Protein AF-A0A8T8WI96-F1 (afdb_monomer)

Mean predicted aligned error: 7.53 Å

Foldseek 3Di:
DPPPDCQSDPPWDKAFFDKDWPDPQKGWIWTDDPRWIKIKIFGPDQAKTWIFRPPWDFDQAFPVPRDRQDDPGTGIGNGMTMTTTD

InterPro domains:
  IPR013780 Glycosyl hydrolase, all-beta [G3DSA:2.60.40.1180] (16-85)
  IPR032091 Maltogenic amylase-like, C-terminal [PF16657] (20-76)

Solvent-accessible surface area (backbone atoms only — not comparable to full-atom values): 5012 Å² total; per-residue (Å²): 143,86,85,89,49,68,21,75,39,94,84,26,48,79,45,85,42,68,72,47,55,94,55,90,45,56,50,40,33,35,21,33,31,98,90,41,36,33,37,41,39,38,32,74,48,98,59,66,45,63,33,29,46,90,89,57,55,60,61,58,56,34,77,87,75,74,54,78,38,43,55,104,75,30,36,58,28,60,47,67,48,52,30,54,42,112

pLDDT: mean 76.51, std 15.33, range [42.25, 92.12]

Organism: NCBI:txid1017351

Structure (mmCIF, N/CA/C/O backbone):
data_AF-A0A8T8WI96-F1
#
_entry.id   AF-A0A8T8WI96-F1
#
loop_
_atom_site.group_PDB
_atom_site.id
_atom_site.type_symbol
_atom_site.label_atom_id
_atom_site.label_alt_id
_atom_site.label_comp_id
_atom_site.label_asym_id
_atom_site.label_entity_id
_atom_site.label_seq_id
_atom_site.pdbx_PDB_ins_code
_atom_site.Cartn_x
_atom_site.Cartn_y
_atom_site.Cartn_z
_atom_site.occupancy
_atom_site.B_iso_or_equiv
_atom_site.auth_seq_id
_atom_site.auth_comp_id
_atom_site.auth_asym_id
_atom_site.auth_atom_id
_atom_site.pdbx_PDB_model_num
ATOM 1 N N . MET A 1 1 ? 1.668 16.812 -11.412 1.00 43.09 1 MET A N 1
ATOM 2 C CA . MET A 1 1 ? 2.930 16.175 -10.995 1.00 43.09 1 MET A CA 1
ATOM 3 C C . MET A 1 1 ? 2.781 14.674 -11.235 1.00 43.09 1 MET A C 1
ATOM 5 O O . MET A 1 1 ? 2.097 14.007 -10.480 1.00 43.09 1 MET A O 1
ATOM 9 N N . ARG A 1 2 ? 3.254 14.189 -12.388 1.00 50.00 2 ARG A N 1
ATOM 10 C CA . ARG A 1 2 ? 3.348 12.773 -12.790 1.00 50.00 2 ARG A CA 1
ATOM 11 C C . ARG A 1 2 ? 4.711 12.678 -13.470 1.00 50.00 2 ARG A C 1
ATOM 13 O O . ARG A 1 2 ? 4.825 13.117 -14.609 1.00 50.0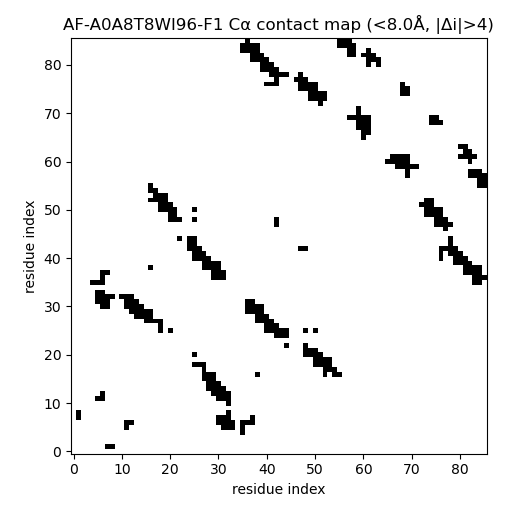0 2 ARG A O 1
ATOM 20 N N . GLY A 1 3 ? 5.744 12.300 -12.729 1.00 51.59 3 GLY A N 1
ATOM 21 C CA . GLY A 1 3 ? 7.119 12.300 -13.241 1.00 51.59 3 GLY A CA 1
ATOM 22 C C . GLY A 1 3 ? 8.204 12.088 -12.188 1.00 51.59 3 GLY A C 1
ATOM 23 O O . GLY A 1 3 ? 9.334 12.471 -12.445 1.00 51.59 3 GLY A O 1
ATOM 24 N N . GLU A 1 4 ? 7.864 11.548 -11.013 1.00 64.06 4 GLU A N 1
ATOM 25 C CA . GLU A 1 4 ? 8.847 11.295 -9.945 1.00 64.06 4 GLU A CA 1
ATOM 26 C C . GLU A 1 4 ? 9.155 9.797 -9.759 1.00 64.06 4 GLU A C 1
ATOM 28 O O . GLU A 1 4 ? 10.193 9.473 -9.201 1.00 64.06 4 GLU A O 1
ATOM 33 N N . PHE A 1 5 ? 8.307 8.902 -10.289 1.00 65.25 5 PHE A N 1
ATOM 34 C CA . PHE A 1 5 ? 8.482 7.445 -10.249 1.00 65.25 5 PHE A CA 1
ATOM 35 C C . PHE A 1 5 ? 7.967 6.835 -11.554 1.00 65.25 5 PHE A C 1
ATOM 37 O O . PHE A 1 5 ? 6.789 7.020 -11.896 1.00 65.25 5 PHE A O 1
ATOM 44 N N . ASP A 1 6 ? 8.823 6.115 -12.276 1.00 77.19 6 ASP A N 1
ATOM 45 C CA . ASP A 1 6 ? 8.437 5.401 -13.501 1.00 77.19 6 ASP A CA 1
ATOM 46 C C . ASP A 1 6 ? 7.472 4.258 -13.167 1.00 77.19 6 ASP A C 1
ATOM 48 O O . ASP A 1 6 ? 6.518 4.001 -13.912 1.00 77.19 6 ASP A O 1
ATOM 52 N N . ALA A 1 7 ? 7.607 3.690 -11.965 1.00 77.12 7 ALA A N 1
ATOM 53 C CA . ALA A 1 7 ? 6.671 2.731 -11.396 1.00 77.12 7 ALA A CA 1
ATOM 54 C C . ALA A 1 7 ? 5.238 3.286 -11.247 1.00 77.12 7 ALA A C 1
ATOM 56 O O . ALA A 1 7 ? 4.279 2.529 -11.208 1.00 77.12 7 ALA A O 1
ATOM 57 N N . LEU A 1 8 ? 5.013 4.605 -11.234 1.00 79.06 8 LEU A N 1
ATOM 58 C CA . LEU A 1 8 ? 3.651 5.174 -11.228 1.00 79.06 8 LEU A CA 1
ATOM 59 C C . LEU A 1 8 ? 3.092 5.426 -12.638 1.00 79.06 8 LEU A C 1
ATOM 61 O O . LEU A 1 8 ? 1.953 5.888 -12.791 1.00 79.06 8 LEU A O 1
ATOM 65 N N . GLY A 1 9 ? 3.870 5.124 -13.678 1.00 79.25 9 GLY A N 1
ATOM 66 C CA . GLY A 1 9 ? 3.476 5.235 -15.075 1.00 79.25 9 GLY A CA 1
ATOM 67 C C . GLY A 1 9 ? 2.297 4.328 -15.433 1.00 79.25 9 GLY A C 1
ATOM 68 O O . GLY A 1 9 ? 2.009 3.336 -14.773 1.00 79.25 9 GLY A O 1
ATOM 69 N N . TYR A 1 10 ? 1.587 4.644 -16.520 1.00 79.50 10 TYR A N 1
ATOM 70 C CA . TYR A 1 10 ? 0.425 3.853 -16.967 1.00 79.50 10 TYR A CA 1
ATOM 71 C C . TYR A 1 10 ? 0.774 2.400 -17.337 1.00 79.50 10 TYR A C 1
ATOM 73 O O . TYR A 1 10 ? -0.088 1.532 -17.286 1.00 79.50 10 TYR A O 1
ATOM 81 N N . ARG A 1 11 ? 2.027 2.148 -17.730 1.00 83.25 11 ARG A N 1
ATOM 82 C CA . ARG A 1 11 ? 2.503 0.828 -18.162 1.00 83.25 11 ARG A CA 1
ATOM 83 C C . ARG A 1 11 ? 3.094 -0.022 -17.042 1.00 83.25 11 ARG A C 1
ATOM 85 O O . ARG A 1 11 ? 3.385 -1.176 -17.308 1.00 83.25 11 ARG A O 1
ATOM 92 N N . ALA A 1 12 ? 3.286 0.549 -15.855 1.00 87.88 12 ALA A N 1
ATOM 93 C CA . ALA A 1 12 ? 3.836 -0.184 -14.730 1.00 87.88 12 ALA A CA 1
ATOM 94 C C . ALA A 1 12 ? 2.873 -1.290 -14.298 1.00 87.88 12 ALA A C 1
ATOM 96 O O . ALA A 1 12 ? 1.651 -1.070 -14.285 1.00 87.88 12 ALA A O 1
ATOM 97 N N . ASP A 1 13 ? 3.435 -2.428 -13.911 1.00 91.00 13 ASP A N 1
ATOM 98 C CA . ASP A 1 13 ? 2.702 -3.576 -13.401 1.00 91.00 13 ASP A CA 1
ATOM 99 C C . ASP A 1 13 ? 1.915 -3.202 -12.140 1.00 91.00 13 ASP A C 1
ATOM 101 O O . ASP A 1 13 ? 2.139 -2.155 -11.523 1.00 91.00 13 ASP A O 1
ATOM 105 N N . PHE A 1 14 ? 0.924 -4.022 -11.802 1.00 91.62 14 PHE A N 1
ATOM 106 C CA . PHE A 1 14 ? 0.055 -3.825 -10.647 1.00 91.62 14 PHE A CA 1
ATOM 107 C C . PHE A 1 14 ? -0.056 -5.128 -9.868 1.00 91.62 14 PHE A C 1
ATOM 109 O O . PHE A 1 14 ? -0.372 -6.171 -10.442 1.00 91.62 14 PHE A O 1
ATOM 116 N N . GLU A 1 15 ? 0.135 -5.038 -8.558 1.00 92.12 15 GLU A N 1
ATOM 117 C CA . GLU A 1 15 ? -0.022 -6.152 -7.633 1.00 92.12 15 GLU A CA 1
ATOM 118 C C . GLU A 1 15 ? -0.749 -5.675 -6.375 1.00 92.12 15 GLU A C 1
ATOM 120 O O . GLU A 1 15 ? -0.476 -4.595 -5.856 1.00 92.12 15 GLU A O 1
ATOM 125 N N . GLU A 1 16 ? -1.699 -6.468 -5.890 1.00 90.19 16 GLU A N 1
ATOM 126 C CA . GLU A 1 16 ? -2.381 -6.180 -4.631 1.00 90.19 16 GLU A CA 1
ATOM 127 C C . GLU A 1 16 ? -1.459 -6.508 -3.453 1.00 90.19 16 GLU A C 1
ATOM 129 O O . GLU A 1 16 ? -0.852 -7.578 -3.413 1.00 90.19 16 GLU A O 1
ATOM 134 N N . VAL A 1 17 ? -1.367 -5.594 -2.487 1.00 89.62 17 VAL A N 1
ATOM 135 C CA . VAL A 1 17 ? -0.534 -5.776 -1.295 1.00 89.62 17 VAL A CA 1
ATOM 136 C C . VAL A 1 17 ? -1.438 -6.071 -0.112 1.00 89.62 17 VAL A C 1
ATOM 138 O O . VAL A 1 17 ? -2.401 -5.349 0.144 1.00 89.62 17 VAL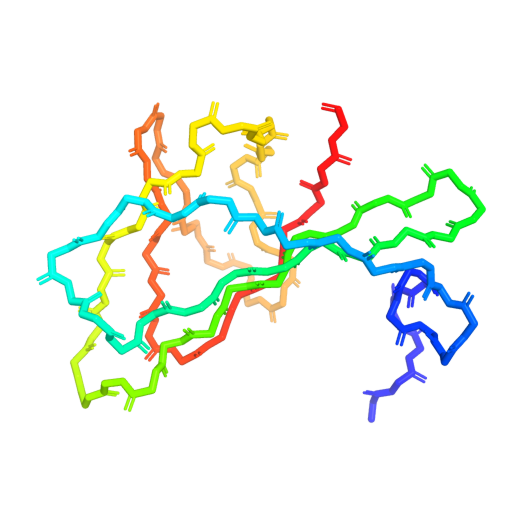 A O 1
ATOM 141 N N . GLN A 1 18 ? -1.112 -7.130 0.628 1.00 87.50 18 GLN A N 1
ATOM 142 C CA . GLN A 1 18 ? -1.831 -7.446 1.855 1.00 87.50 18 GLN A CA 1
ATOM 143 C C . GLN A 1 18 ? -1.585 -6.374 2.910 1.00 87.50 18 GLN A C 1
ATOM 145 O O . GLN A 1 18 ? -0.447 -5.983 3.173 1.00 87.50 18 GLN A O 1
ATOM 150 N N . VAL A 1 19 ? -2.681 -5.948 3.527 1.00 86.62 19 VAL A N 1
ATOM 151 C CA . VAL A 1 19 ? -2.701 -4.918 4.553 1.00 86.62 19 VAL A CA 1
ATOM 152 C C . VAL A 1 19 ? -3.178 -5.517 5.865 1.00 86.62 19 VAL A C 1
ATOM 154 O O . VAL A 1 19 ? -4.224 -6.162 5.918 1.00 86.62 19 VAL A O 1
ATOM 157 N N . GLU A 1 20 ? -2.438 -5.243 6.933 1.00 87.75 20 GLU A N 1
ATOM 158 C CA . GLU A 1 20 ? -2.891 -5.452 8.304 1.00 87.75 20 GLU A CA 1
ATOM 159 C C . GLU A 1 20 ? -3.253 -4.092 8.908 1.00 87.75 20 GLU A C 1
ATOM 161 O O . GLU A 1 20 ? -2.392 -3.247 9.121 1.00 87.75 20 GLU A O 1
ATOM 166 N N . SER A 1 21 ? -4.537 -3.846 9.156 1.00 85.88 21 SER A N 1
ATOM 167 C CA . SER A 1 21 ? -5.031 -2.583 9.715 1.00 85.88 21 SER A CA 1
ATOM 168 C C . SER A 1 21 ? -6.250 -2.845 10.595 1.00 85.88 21 SER A C 1
ATOM 170 O O . SER A 1 21 ? -6.923 -3.869 10.454 1.00 85.88 21 SER A O 1
ATOM 172 N N . THR A 1 22 ? -6.541 -1.924 11.515 1.00 84.94 22 THR A N 1
ATOM 173 C CA . THR A 1 22 ? -7.778 -1.963 12.304 1.00 84.94 22 THR A CA 1
ATOM 174 C C . THR A 1 22 ? -8.976 -1.379 11.548 1.00 84.94 22 THR A C 1
ATOM 176 O O . THR A 1 22 ? -10.117 -1.560 11.974 1.00 84.94 22 THR A O 1
ATOM 179 N N . SER A 1 23 ? -8.726 -0.731 10.405 1.00 84.69 23 SER A N 1
ATOM 180 C CA . SER A 1 23 ? -9.711 -0.107 9.527 1.00 84.69 23 SER A CA 1
ATOM 181 C C . SER A 1 23 ? -9.829 -0.848 8.194 1.00 84.69 23 SER A C 1
ATOM 183 O O . SER A 1 23 ? -8.841 -1.133 7.524 1.00 84.69 23 SER A O 1
ATOM 185 N N . GLU A 1 24 ? -11.063 -1.079 7.743 1.00 87.56 24 GLU A N 1
ATOM 186 C CA . GLU A 1 24 ? -11.351 -1.614 6.400 1.00 87.56 24 GLU A CA 1
ATOM 187 C C . GLU A 1 24 ? -11.241 -0.541 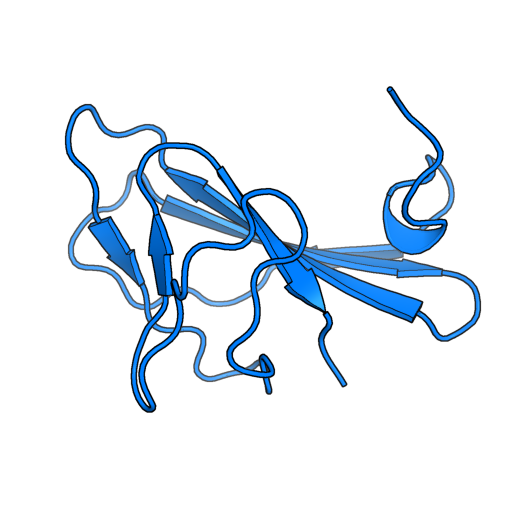5.298 1.00 87.56 24 GLU A C 1
ATOM 189 O O . GLU A 1 24 ? -11.431 -0.826 4.118 1.00 87.56 24 GLU A O 1
ATOM 194 N N . ASN A 1 25 ? -10.947 0.712 5.668 1.00 92.00 25 ASN A N 1
ATOM 195 C CA . ASN A 1 25 ? -10.860 1.841 4.737 1.00 92.00 25 ASN A CA 1
ATOM 196 C C . ASN A 1 25 ? -9.448 2.053 4.174 1.00 92.00 25 ASN A C 1
ATOM 198 O O . ASN A 1 25 ? -9.199 3.073 3.526 1.00 92.00 25 ASN A O 1
ATOM 202 N N . VAL A 1 26 ? -8.524 1.126 4.431 1.00 90.31 26 VAL A N 1
ATOM 203 C CA . VAL A 1 26 ? -7.151 1.185 3.930 1.00 90.31 26 VAL A CA 1
ATOM 204 C C . VAL A 1 26 ? -6.959 0.186 2.799 1.00 90.31 26 VAL A C 1
ATOM 206 O O . VAL A 1 26 ? -7.315 -0.983 2.913 1.00 90.31 26 VAL A O 1
ATOM 209 N N . VAL A 1 27 ? -6.355 0.652 1.710 1.00 91.19 27 VAL A N 1
ATOM 210 C CA . VAL A 1 27 ? -5.998 -0.171 0.550 1.00 91.19 27 VAL A CA 1
ATOM 211 C C . VAL A 1 27 ? -4.522 0.023 0.239 1.00 91.19 27 VAL A C 1
ATOM 213 O O . VAL A 1 27 ? -4.042 1.158 0.242 1.00 91.19 27 VAL A O 1
ATOM 216 N N . ALA A 1 28 ? -3.817 -1.061 -0.087 1.00 90.81 28 ALA A N 1
ATOM 217 C CA . ALA A 1 28 ? -2.456 -0.994 -0.598 1.00 90.81 28 ALA A CA 1
ATOM 218 C C . ALA A 1 28 ? -2.291 -1.782 -1.898 1.00 90.81 28 ALA A C 1
ATOM 220 O O . ALA A 1 28 ? -2.906 -2.828 -2.111 1.00 90.81 28 ALA A O 1
ATOM 221 N N . TYR A 1 29 ? -1.437 -1.271 -2.775 1.00 91.06 29 TYR A N 1
ATOM 222 C CA . TYR A 1 29 ? -1.035 -1.961 -3.992 1.00 91.06 29 TYR A CA 1
ATOM 223 C C . TYR A 1 29 ? 0.381 -1.561 -4.388 1.00 91.06 29 TYR A C 1
ATOM 225 O O . TYR A 1 29 ? 0.802 -0.421 -4.182 1.00 91.06 29 TYR A O 1
ATOM 233 N N . ALA A 1 30 ? 1.105 -2.490 -4.995 1.00 90.62 30 ALA A N 1
ATOM 234 C CA . ALA A 1 30 ? 2.408 -2.242 -5.568 1.00 90.62 30 ALA A CA 1
ATOM 235 C C . ALA A 1 30 ? 2.283 -1.884 -7.048 1.00 90.62 30 ALA A C 1
ATOM 237 O O . ALA A 1 30 ? 1.390 -2.345 -7.768 1.00 90.62 30 ALA A O 1
ATOM 238 N N . ARG A 1 31 ? 3.205 -1.042 -7.500 1.00 91.62 31 ARG A N 1
ATOM 239 C CA . ARG A 1 31 ? 3.456 -0.783 -8.908 1.00 91.62 31 ARG A CA 1
ATOM 240 C C . ARG A 1 31 ? 4.926 -0.989 -9.209 1.00 91.62 31 ARG A C 1
ATOM 242 O O . ARG A 1 31 ? 5.765 -0.594 -8.405 1.00 91.62 31 ARG A O 1
ATOM 249 N N . GLU A 1 32 ? 5.222 -1.562 -10.368 1.00 89.62 32 GLU A N 1
ATOM 250 C CA . GLU A 1 32 ? 6.595 -1.878 -10.761 1.00 89.62 32 GLU A CA 1
ATOM 251 C C . GLU A 1 32 ? 6.864 -1.509 -12.224 1.00 89.62 32 GLU A C 1
ATOM 253 O O . GLU A 1 32 ? 6.053 -1.789 -13.105 1.00 89.62 32 GLU A O 1
ATOM 258 N N . SER A 1 33 ? 7.990 -0.850 -12.493 1.00 89.12 33 SER A N 1
ATOM 259 C CA . SER A 1 33 ? 8.490 -0.590 -13.850 1.00 89.12 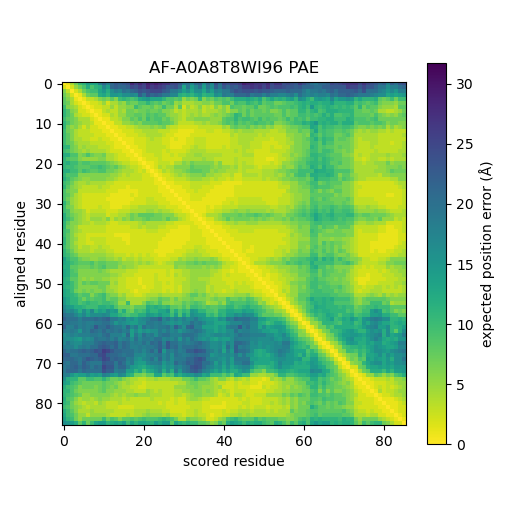33 SER A CA 1
ATOM 260 C C . SER A 1 33 ? 10.007 -0.517 -13.831 1.00 89.12 33 SER A C 1
ATOM 262 O O . SER A 1 33 ? 10.579 0.111 -12.949 1.00 89.12 33 SER A O 1
ATOM 264 N N . ASP A 1 34 ? 10.661 -1.130 -14.818 1.00 86.31 34 ASP A N 1
ATOM 265 C CA . ASP A 1 34 ? 12.113 -1.016 -15.035 1.00 86.31 34 ASP A CA 1
ATOM 266 C C . ASP A 1 34 ? 12.974 -1.339 -13.791 1.00 86.31 34 ASP A C 1
ATOM 268 O O . ASP A 1 34 ? 14.056 -0.785 -13.598 1.00 86.31 34 ASP A O 1
ATOM 272 N N . GLY A 1 35 ? 12.502 -2.268 -12.949 1.00 83.88 35 GLY A N 1
ATOM 273 C CA . GLY A 1 35 ? 13.171 -2.677 -11.707 1.00 83.88 35 GLY A CA 1
ATOM 274 C C . GLY A 1 35 ? 12.969 -1.724 -10.524 1.00 83.88 35 GLY A C 1
ATOM 275 O O . GLY A 1 35 ? 13.533 -1.956 -9.458 1.00 83.88 35 GLY A O 1
ATOM 276 N N . GLU A 1 36 ? 12.170 -0.669 -10.690 1.00 85.81 36 GLU A N 1
ATOM 277 C CA . GLU A 1 36 ? 11.671 0.174 -9.608 1.00 85.81 36 GLU A CA 1
ATOM 278 C C . GLU A 1 36 ? 10.300 -0.340 -9.161 1.00 85.81 36 GLU A C 1
ATOM 280 O O . GLU A 1 36 ? 9.368 -0.390 -9.964 1.00 85.81 36 GLU A O 1
ATOM 285 N N . ARG A 1 37 ? 10.163 -0.685 -7.875 1.00 86.12 37 ARG A N 1
ATOM 286 C CA . ARG A 1 37 ? 8.889 -1.053 -7.248 1.00 86.12 37 ARG A CA 1
ATOM 287 C C . ARG A 1 37 ? 8.519 -0.029 -6.182 1.00 86.12 37 ARG A C 1
ATOM 289 O O . ARG A 1 37 ? 9.342 0.361 -5.352 1.00 86.12 37 ARG A O 1
ATOM 296 N N . VAL A 1 38 ? 7.259 0.391 -6.190 1.00 86.75 38 VAL A N 1
ATOM 297 C CA . VAL A 1 38 ? 6.679 1.271 -5.173 1.00 86.75 38 VAL A CA 1
ATOM 298 C C . VAL A 1 38 ? 5.379 0.684 -4.646 1.00 86.75 38 VAL A C 1
ATOM 300 O O . VAL A 1 38 ? 4.550 0.213 -5.418 1.00 86.75 38 VAL A O 1
ATOM 303 N N . VAL A 1 39 ? 5.170 0.755 -3.339 1.00 88.12 39 VAL A N 1
ATOM 304 C CA . VAL A 1 39 ? 3.909 0.429 -2.674 1.00 88.12 39 VAL A CA 1
ATOM 305 C C . VAL A 1 39 ? 3.161 1.724 -2.405 1.00 88.12 39 VAL A C 1
ATOM 307 O O . VAL A 1 39 ? 3.694 2.658 -1.807 1.00 88.12 39 VAL A O 1
ATOM 310 N N . VAL A 1 40 ? 1.917 1.787 -2.859 1.00 87.19 40 VAL A N 1
ATOM 311 C CA . VAL A 1 40 ? 0.997 2.892 -2.608 1.00 87.19 40 VAL A CA 1
ATOM 312 C C . VAL A 1 40 ? 0.005 2.439 -1.551 1.00 87.19 40 VAL A C 1
ATOM 314 O O . VAL A 1 40 ? -0.684 1.444 -1.757 1.00 87.19 40 VAL A O 1
ATOM 317 N N . VAL A 1 41 ? -0.093 3.184 -0.452 1.00 88.25 41 VAL A N 1
ATOM 318 C CA .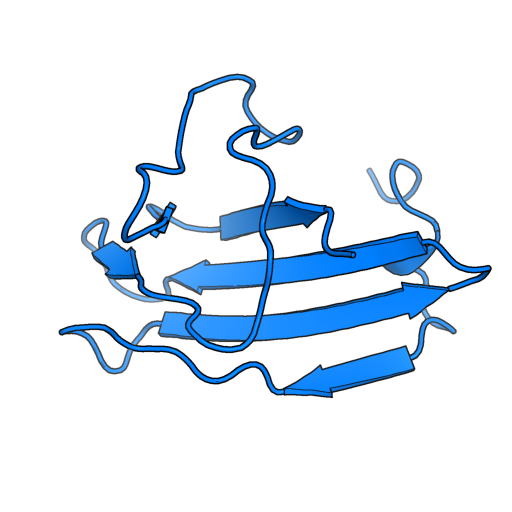 VAL A 1 41 ? -1.092 2.961 0.599 1.00 88.25 41 VAL A CA 1
ATOM 319 C C . VAL A 1 41 ? -2.041 4.148 0.630 1.00 88.25 41 VAL A C 1
ATOM 321 O O . VAL A 1 41 ? -1.601 5.298 0.685 1.00 88.25 41 VAL A O 1
ATOM 324 N N . LEU A 1 42 ? -3.339 3.873 0.580 1.00 89.56 42 LEU A N 1
ATOM 325 C CA . LEU A 1 42 ? -4.411 4.861 0.578 1.00 89.56 42 LEU A CA 1
ATOM 326 C C . LEU A 1 42 ? -5.313 4.627 1.785 1.00 89.56 42 LEU A C 1
ATOM 328 O O . LEU A 1 42 ? -5.822 3.524 1.965 1.00 89.56 42 LEU A O 1
ATOM 332 N N . ASN A 1 43 ? -5.534 5.675 2.572 1.00 88.62 43 ASN A N 1
ATOM 333 C CA . ASN A 1 43 ? -6.516 5.688 3.648 1.00 88.62 43 ASN A CA 1
ATOM 334 C C . ASN A 1 43 ? -7.721 6.529 3.205 1.00 88.62 43 ASN A C 1
ATOM 336 O O . ASN A 1 43 ? -7.596 7.729 2.960 1.00 88.62 43 ASN A O 1
ATOM 340 N N . PHE A 1 44 ? -8.883 5.889 3.080 1.00 90.31 44 PHE A N 1
ATOM 341 C CA . PHE A 1 44 ? -10.162 6.536 2.766 1.00 90.31 44 PHE A CA 1
ATOM 342 C C . PHE A 1 44 ? -10.977 6.890 4.019 1.00 90.31 44 PHE A C 1
ATOM 344 O O . PHE A 1 44 ? -12.088 7.413 3.908 1.00 90.31 44 PHE A O 1
ATOM 351 N N . GLY A 1 45 ? -10.445 6.589 5.204 1.00 87.50 45 GLY A N 1
ATOM 352 C CA . GLY A 1 45 ? -11.002 6.979 6.488 1.00 87.50 45 GLY A CA 1
ATOM 353 C C . GLY A 1 45 ? -10.849 8.475 6.769 1.00 87.50 45 GLY A C 1
ATOM 354 O O . GLY A 1 45 ? -10.133 9.206 6.089 1.00 87.50 45 GLY A O 1
ATOM 355 N N . HIS A 1 46 ? -11.557 8.939 7.797 1.00 85.44 46 HIS A N 1
ATOM 356 C CA . HIS A 1 46 ? -11.485 10.331 8.251 1.00 85.44 46 HIS A CA 1
ATOM 357 C C . HIS A 1 46 ? -10.375 10.575 9.280 1.00 85.44 46 HIS A C 1
ATOM 359 O O . HIS A 1 46 ? -10.044 11.728 9.553 1.00 85.44 46 HIS A O 1
ATOM 365 N N . GLU A 1 47 ? -9.828 9.502 9.847 1.00 86.31 47 GLU A N 1
ATOM 366 C CA . GLU A 1 47 ? -8.759 9.529 10.838 1.00 86.31 47 GLU A CA 1
ATOM 367 C C . GLU A 1 47 ? -7.527 8.810 10.273 1.00 86.31 47 GLU A C 1
ATOM 369 O O . GLU A 1 47 ? -7.680 7.870 9.484 1.00 86.31 47 GLU A O 1
ATOM 374 N N . PRO A 1 48 ? -6.310 9.240 10.641 1.00 84.44 48 PRO A N 1
ATOM 375 C CA . PRO A 1 48 ? -5.103 8.531 10.253 1.00 84.44 48 PRO A CA 1
ATOM 376 C C . PRO A 1 48 ? -5.065 7.116 10.837 1.00 84.44 48 PRO A C 1
ATOM 378 O O . PRO A 1 48 ? -5.529 6.893 11.954 1.00 84.44 48 PRO A O 1
ATOM 381 N N . GLU A 1 49 ? -4.446 6.194 10.109 1.00 85.56 49 GLU A N 1
ATOM 382 C CA . GLU A 1 49 ? -4.430 4.772 10.456 1.00 85.56 49 GLU A CA 1
ATOM 383 C C . GLU A 1 49 ? -2.999 4.225 10.445 1.00 85.56 49 GLU A C 1
ATOM 385 O O . GLU A 1 49 ? -2.199 4.590 9.583 1.00 85.56 49 GLU A O 1
ATOM 390 N N . GLU A 1 50 ? -2.675 3.339 11.387 1.00 86.62 50 GLU A N 1
ATOM 391 C CA . GLU A 1 50 ? -1.427 2.570 11.371 1.00 86.62 50 GLU A CA 1
ATOM 392 C C . GLU A 1 50 ? -1.633 1.248 10.620 1.00 86.62 50 GLU A C 1
ATOM 394 O O . GLU A 1 50 ? -2.599 0.522 10.856 1.00 86.62 50 GLU A O 1
ATOM 399 N N . VAL A 1 51 ? -0.728 0.953 9.688 1.00 84.94 51 VAL A N 1
ATOM 400 C CA . VAL A 1 51 ? -0.909 -0.087 8.674 1.00 84.94 51 VAL A CA 1
ATOM 401 C C . VAL A 1 51 ? 0.327 -0.979 8.591 1.00 84.94 51 VAL A C 1
ATOM 403 O O . VAL A 1 51 ? 1.419 -0.514 8.272 1.00 84.94 51 VAL A O 1
ATOM 406 N N . GLY A 1 52 ? 0.168 -2.275 8.832 1.00 85.44 52 GLY A N 1
ATOM 407 C CA . GLY A 1 52 ? 1.187 -3.295 8.598 1.00 85.44 52 GLY A CA 1
ATOM 408 C C . GLY A 1 52 ? 1.207 -3.763 7.141 1.00 85.44 52 GLY A C 1
ATOM 409 O O . GLY A 1 52 ? 0.158 -3.959 6.525 1.00 85.44 52 GLY A O 1
ATOM 410 N N . LEU A 1 53 ? 2.410 -3.969 6.599 1.00 83.94 53 LEU A N 1
ATOM 411 C CA . LEU A 1 53 ? 2.647 -4.479 5.241 1.00 83.94 53 LEU A CA 1
ATOM 412 C C . LEU A 1 53 ? 3.551 -5.727 5.302 1.00 83.94 53 LEU A C 1
ATOM 414 O O . LEU A 1 53 ? 4.710 -5.673 4.896 1.00 83.94 53 LEU A O 1
ATOM 418 N N . PRO A 1 54 ? 3.068 -6.864 5.835 1.00 77.75 54 PRO A N 1
ATOM 419 C CA . PRO A 1 54 ? 3.908 -8.023 6.167 1.00 77.75 54 PRO A CA 1
ATOM 420 C C . PRO A 1 54 ? 4.596 -8.682 4.957 1.00 77.75 54 PRO A C 1
ATOM 422 O O . PRO A 1 54 ? 5.564 -9.423 5.128 1.00 77.75 54 PRO A O 1
ATOM 425 N N . GLY A 1 55 ? 4.099 -8.433 3.741 1.00 75.94 55 GLY A N 1
ATOM 426 C CA . GLY A 1 55 ? 4.676 -8.940 2.493 1.00 75.94 55 GLY A CA 1
ATOM 427 C C . GLY A 1 55 ? 5.733 -8.035 1.857 1.00 75.94 55 GLY A C 1
ATOM 428 O O . GLY A 1 55 ? 6.393 -8.464 0.916 1.00 75.94 55 GLY A O 1
ATOM 429 N N . GLU A 1 56 ? 5.917 -6.810 2.354 1.00 74.88 56 GLU A N 1
ATOM 430 C CA . GLU A 1 56 ? 6.746 -5.795 1.703 1.00 74.88 56 GLU A CA 1
ATOM 431 C C . GLU A 1 56 ? 7.889 -5.355 2.621 1.00 74.88 56 GLU A C 1
ATOM 433 O O . GLU A 1 56 ? 7.705 -5.050 3.800 1.00 74.88 56 GLU A O 1
ATOM 438 N N . ARG A 1 57 ? 9.103 -5.280 2.072 1.00 67.69 57 ARG A N 1
ATOM 439 C CA . ARG A 1 57 ? 10.240 -4.653 2.752 1.00 67.69 57 ARG A CA 1
ATOM 440 C C . ARG A 1 57 ? 10.252 -3.176 2.401 1.00 67.69 57 ARG A C 1
ATOM 442 O O . ARG A 1 57 ? 10.933 -2.742 1.478 1.00 67.69 57 ARG A O 1
ATOM 449 N N . THR A 1 58 ? 9.469 -2.398 3.131 1.00 63.38 58 THR A N 1
ATOM 450 C CA . THR A 1 58 ? 9.464 -0.946 2.960 1.00 63.38 58 THR A CA 1
ATOM 451 C C . THR A 1 58 ? 10.612 -0.339 3.757 1.00 63.38 58 THR A C 1
ATOM 453 O O . THR A 1 58 ? 10.658 -0.463 4.983 1.00 63.38 58 THR A O 1
ATOM 456 N N . GLU A 1 59 ? 11.548 0.329 3.083 1.00 55.62 59 GLU A N 1
ATOM 457 C CA . GLU A 1 59 ? 12.542 1.146 3.780 1.00 55.62 59 GLU A CA 1
ATOM 458 C C . GLU A 1 59 ? 11.844 2.349 4.431 1.00 55.62 59 GLU A C 1
ATOM 460 O O . GLU A 1 59 ? 10.916 2.926 3.866 1.00 55.62 59 GLU A O 1
ATOM 465 N N . ALA A 1 60 ? 12.274 2.729 5.639 1.00 52.62 60 ALA A N 1
ATOM 466 C CA . ALA A 1 60 ? 11.522 3.594 6.552 1.00 52.62 60 ALA A CA 1
ATOM 467 C C . ALA A 1 60 ? 11.425 5.093 6.155 1.00 52.62 60 ALA A C 1
ATOM 469 O O . ALA A 1 60 ? 11.399 5.980 7.012 1.00 52.62 60 ALA A O 1
ATOM 470 N N . SER A 1 61 ? 11.447 5.411 4.861 1.00 50.31 61 SER A N 1
ATOM 471 C CA . SER A 1 61 ? 1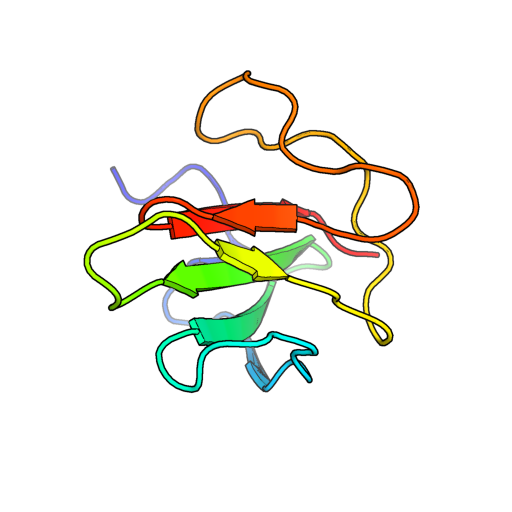1.530 6.772 4.327 1.00 50.31 61 SER A CA 1
ATOM 472 C C . SER A 1 61 ? 10.468 7.020 3.252 1.00 50.31 61 SER A C 1
ATOM 474 O O . SER A 1 61 ? 10.656 6.673 2.088 1.00 50.31 61 SER A O 1
ATOM 476 N N . ASP A 1 62 ? 9.373 7.678 3.643 1.00 53.50 62 ASP A N 1
ATOM 477 C CA . ASP A 1 62 ? 8.409 8.278 2.714 1.00 53.50 62 ASP A CA 1
ATOM 478 C C . ASP A 1 62 ? 9.070 9.444 1.962 1.00 53.50 62 ASP A C 1
ATOM 480 O O . ASP A 1 62 ? 9.570 10.399 2.569 1.00 53.50 62 ASP A O 1
ATOM 484 N N . ARG A 1 63 ? 9.084 9.371 0.627 1.00 53.53 63 ARG A N 1
ATOM 485 C CA . ARG A 1 63 ? 9.646 10.426 -0.229 1.00 53.53 63 ARG A CA 1
ATOM 486 C C . ARG A 1 63 ? 8.649 11.517 -0.615 1.00 53.53 63 ARG A C 1
ATOM 488 O O . ARG A 1 63 ? 9.094 12.574 -1.049 1.00 53.53 63 ARG A O 1
ATOM 495 N N . LEU A 1 64 ? 7.343 11.319 -0.433 1.00 53.81 64 LEU A N 1
ATOM 496 C CA . LEU A 1 64 ? 6.338 12.324 -0.799 1.00 53.81 64 LEU A CA 1
ATOM 497 C C . LEU A 1 64 ? 6.247 13.478 0.201 1.00 53.81 64 LEU A C 1
ATOM 499 O O . LEU A 1 64 ? 5.865 14.583 -0.186 1.00 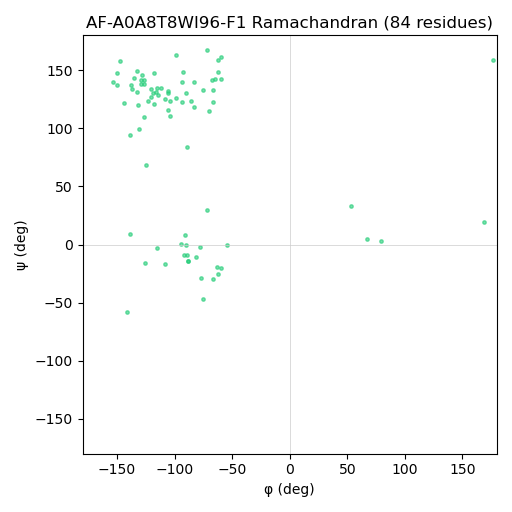53.81 64 LEU A O 1
ATOM 503 N N . ARG A 1 65 ? 6.560 13.236 1.481 1.00 45.47 65 ARG A N 1
ATOM 504 C CA . ARG A 1 65 ? 6.395 14.241 2.548 1.00 45.47 65 ARG A CA 1
ATOM 505 C C . ARG A 1 65 ? 7.646 14.532 3.372 1.00 45.47 65 ARG A C 1
ATOM 507 O O . ARG A 1 65 ? 7.691 15.571 4.022 1.00 45.47 65 ARG A O 1
ATOM 514 N N . GLY A 1 66 ? 8.676 13.684 3.331 1.00 42.25 66 GLY A N 1
ATOM 515 C CA . GLY A 1 66 ? 9.897 13.883 4.125 1.00 42.25 66 GLY A CA 1
ATOM 516 C C . GLY A 1 66 ? 9.701 13.744 5.643 1.00 42.25 66 GLY A C 1
ATOM 517 O O . GLY A 1 66 ? 10.648 13.956 6.401 1.00 42.25 66 GLY A O 1
ATOM 518 N N . GLU A 1 67 ? 8.505 13.365 6.098 1.00 44.34 67 GLU A N 1
ATOM 519 C CA . GLU A 1 67 ? 8.232 12.972 7.479 1.00 44.34 67 GLU A CA 1
ATOM 520 C C . GLU A 1 67 ? 8.367 11.452 7.606 1.00 44.34 67 GLU A C 1
ATOM 522 O O . GLU A 1 67 ? 8.027 10.702 6.696 1.00 44.34 67 GLU A O 1
ATOM 527 N N . ARG A 1 68 ? 8.951 10.979 8.711 1.00 44.19 68 ARG A N 1
ATOM 528 C CA . ARG A 1 68 ? 9.138 9.544 8.962 1.00 44.19 68 ARG A CA 1
ATOM 529 C C . ARG A 1 68 ? 7.786 8.908 9.245 1.00 44.19 68 ARG A C 1
ATOM 531 O O . ARG A 1 68 ? 7.193 9.202 10.277 1.00 44.19 68 ARG A O 1
ATOM 538 N N . VAL A 1 69 ? 7.350 8.017 8.363 1.00 54.53 69 VAL A N 1
ATOM 539 C CA . VAL A 1 69 ? 6.021 7.396 8.451 1.00 54.53 69 VAL A CA 1
ATOM 540 C C . VAL A 1 69 ? 6.061 5.895 8.702 1.00 54.53 69 VAL A C 1
ATOM 542 O O . VAL A 1 69 ? 5.017 5.288 8.887 1.00 54.53 69 VAL A O 1
ATOM 545 N N . ALA A 1 70 ? 7.253 5.303 8.746 1.00 53.91 70 ALA A N 1
ATOM 546 C CA . ALA A 1 70 ? 7.446 3.876 8.943 1.00 53.91 70 ALA A CA 1
ATOM 547 C C . ALA A 1 70 ? 8.231 3.616 10.238 1.00 53.91 70 ALA A C 1
ATOM 549 O O . ALA A 1 70 ? 9.354 4.097 10.411 1.00 53.91 70 ALA A O 1
ATOM 550 N N . SER A 1 71 ? 7.620 2.865 11.150 1.00 45.97 71 SER A N 1
ATOM 551 C CA . SER A 1 71 ? 8.279 2.203 12.280 1.00 45.97 71 SER A CA 1
ATOM 552 C C . SER A 1 71 ? 8.523 0.738 11.906 1.00 45.97 71 SER A C 1
ATOM 554 O O . SER A 1 71 ? 7.882 0.236 10.986 1.00 45.97 71 SER A O 1
ATOM 556 N N . GLU A 1 72 ? 9.402 0.026 12.619 1.00 48.16 72 GLU A N 1
ATOM 557 C CA . GLU A 1 72 ? 9.759 -1.394 12.386 1.00 48.16 72 GLU A CA 1
ATOM 558 C C . GLU A 1 72 ? 8.562 -2.382 12.365 1.00 48.16 72 GLU A C 1
ATOM 560 O O . GLU A 1 72 ? 8.763 -3.573 12.144 1.00 48.16 72 GLU A O 1
ATOM 565 N N . GLY A 1 73 ? 7.325 -1.911 12.563 1.00 53.00 73 GLY A N 1
ATOM 566 C CA . GLY A 1 73 ? 6.098 -2.704 12.491 1.00 53.00 73 GLY A CA 1
ATOM 567 C C . GLY A 1 73 ? 4.897 -2.042 11.802 1.00 53.00 73 GLY A C 1
ATOM 568 O O . GLY A 1 73 ? 3.816 -2.616 11.881 1.00 53.00 73 GLY A O 1
ATOM 569 N N . GLY A 1 74 ? 5.032 -0.882 11.141 1.00 66.56 74 GLY A N 1
ATOM 570 C CA . GLY A 1 74 ? 3.869 -0.246 10.506 1.00 66.56 74 GLY A CA 1
ATOM 571 C C . GLY A 1 74 ? 4.113 1.113 9.848 1.00 66.56 74 GLY A C 1
ATOM 572 O O . GLY A 1 74 ? 5.073 1.819 10.166 1.00 66.56 74 GLY A O 1
ATOM 573 N N . VAL A 1 75 ? 3.218 1.464 8.924 1.00 77.75 75 VAL A N 1
ATOM 574 C CA . VAL A 1 75 ? 3.153 2.716 8.164 1.00 77.75 75 VAL A CA 1
ATOM 575 C C . VAL A 1 75 ? 1.965 3.535 8.661 1.00 77.75 75 VAL A C 1
ATOM 577 O O . VAL A 1 75 ? 0.837 3.050 8.649 1.00 77.75 75 VAL A O 1
ATOM 580 N N . TYR A 1 76 ? 2.186 4.783 9.065 1.00 83.00 76 TYR A N 1
ATOM 581 C CA . TYR A 1 76 ? 1.100 5.688 9.450 1.00 83.00 76 TYR A CA 1
ATOM 582 C C . TYR A 1 76 ? 0.529 6.399 8.215 1.00 83.00 76 TYR A C 1
ATOM 584 O O . TYR A 1 76 ? 1.251 7.037 7.462 1.00 83.00 76 TYR A O 1
ATOM 592 N N . VAL A 1 77 ? -0.765 6.309 7.938 1.00 80.75 77 VAL A N 1
ATOM 593 C CA . VAL A 1 77 ? -1.337 6.870 6.705 1.00 80.75 77 VAL A CA 1
ATOM 594 C C . VAL A 1 77 ? -2.494 7.784 7.043 1.00 80.75 77 VAL A C 1
ATOM 596 O O . VAL A 1 77 ? -3.572 7.341 7.425 1.00 80.75 77 VAL A O 1
ATOM 599 N N . GLU A 1 78 ? -2.289 9.086 6.848 1.00 83.31 78 GLU A N 1
ATOM 600 C CA . GLU A 1 78 ? -3.383 10.056 6.944 1.00 83.31 78 GLU A CA 1
ATOM 601 C C . GLU A 1 78 ? -4.301 10.003 5.721 1.00 83.31 78 GLU A C 1
ATOM 603 O O . GLU A 1 78 ? -5.513 10.023 5.858 1.00 83.31 78 GLU A O 1
ATOM 608 N N . ASN A 1 79 ? -3.721 9.988 4.516 1.00 82.75 79 ASN A N 1
ATOM 609 C CA . ASN A 1 79 ? -4.471 10.041 3.256 1.00 82.75 79 ASN A CA 1
ATOM 610 C C . ASN A 1 79 ? -3.838 9.123 2.207 1.00 82.75 79 ASN A C 1
ATOM 612 O O . ASN A 1 79 ? -4.480 8.221 1.680 1.00 82.75 79 ASN A O 1
ATOM 616 N N . ALA A 1 80 ? -2.562 9.359 1.897 1.00 85.00 80 ALA A N 1
ATOM 617 C CA . ALA A 1 80 ? -1.810 8.562 0.943 1.00 85.00 80 ALA A CA 1
ATOM 618 C C . ALA A 1 80 ? -0.315 8.618 1.263 1.00 85.00 80 ALA A C 1
ATOM 620 O O . ALA A 1 80 ? 0.201 9.690 1.587 1.00 85.00 80 ALA A O 1
ATOM 621 N N . VAL A 1 81 ? 0.362 7.482 1.125 1.00 84.00 81 VAL A N 1
ATOM 622 C CA . VAL A 1 81 ? 1.818 7.341 1.257 1.00 84.00 81 VAL A CA 1
ATOM 623 C C . VAL A 1 81 ? 2.321 6.473 0.102 1.00 84.00 81 VAL A C 1
ATOM 625 O O . VAL A 1 81 ? 1.632 5.545 -0.329 1.00 84.00 81 VAL A O 1
ATOM 628 N N . ILE A 1 82 ? 3.507 6.790 -0.424 1.00 83.38 82 ILE A N 1
ATOM 629 C CA . ILE A 1 82 ? 4.188 5.989 -1.449 1.00 83.38 82 ILE A CA 1
ATOM 630 C C . ILE A 1 82 ? 5.562 5.601 -0.913 1.00 83.38 82 ILE A C 1
ATOM 632 O O . ILE A 1 82 ? 6.363 6.464 -0.552 1.00 83.38 82 ILE A O 1
ATOM 636 N N . LEU A 1 83 ? 5.824 4.300 -0.870 1.00 81.88 83 LEU A N 1
ATOM 637 C CA . LEU A 1 83 ? 7.026 3.712 -0.292 1.00 81.88 83 LEU A CA 1
ATOM 638 C C . LEU A 1 83 ? 7.788 2.945 -1.372 1.00 81.88 83 LEU A C 1
ATOM 640 O O . LEU A 1 83 ? 7.185 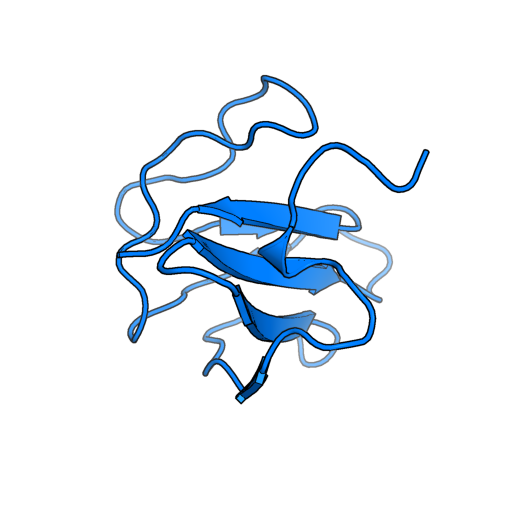2.121 -2.053 1.00 81.88 83 LEU A O 1
ATOM 644 N N . PRO A 1 84 ? 9.099 3.160 -1.539 1.00 79.25 84 PRO A N 1
ATOM 645 C CA . PRO A 1 84 ? 9.933 2.231 -2.292 1.00 79.25 84 PRO A CA 1
ATOM 646 C C . PRO A 1 84 ? 9.892 0.831 -1.658 1.00 79.25 84 PRO A C 1
ATOM 648 O O . PRO A 1 84 ? 9.885 0.711 -0.429 1.00 79.25 84 PRO A O 1
ATOM 651 N N . ALA A 1 85 ? 9.890 -0.210 -2.488 1.00 73.88 85 ALA A N 1
ATOM 652 C CA . ALA A 1 85 ? 9.906 -1.608 -2.056 1.00 73.88 85 ALA A CA 1
ATOM 653 C C . ALA A 1 85 ? 10.965 -2.413 -2.829 1.00 73.88 85 ALA A C 1
ATOM 655 O O . ALA A 1 85 ? 11.261 -2.088 -3.981 1.00 73.88 85 ALA A O 1
ATOM 656 N N . GLY A 1 86 ? 11.548 -3.441 -2.196 1.00 63.34 86 GLY A N 1
ATOM 657 C CA . GLY A 1 86 ? 12.603 -4.281 -2.786 1.00 63.34 86 GLY A CA 1
ATOM 658 C C . GLY A 1 86 ? 12.945 -5.550 -2.011 1.00 63.34 86 GLY A C 1
ATOM 659 O O . GLY A 1 86 ? 12.681 -5.617 -0.791 1.00 63.34 86 GLY A O 1
#

Secondary structure (DSSP, 8-state):
---S-GGGSTTSEEEE---EES-TTEEEEEEEETTEEEEEEEE-SSS-EEEE-TT--B-S--TTT-S--EETTEEEESSEEEEEE-

Sequence (86 aa):
MRGEFDALGYRADFEEVQVESTSENVVAYARESDGERVVVVLNFGHEPEEVGLPGERTEASDRLRGERVASEGGVYVENAVILPAG

Nearest PDB structures (foldseek):
  3wy3-assembly1_A  TM=7.951E-01  e=1.652E-02  Halomonas sp. H11
  3wy4-assembly2_B  TM=7.469E-01  e=1.841E-02  Halomonas sp. H11
  3wy4-assembly1_A  TM=8.166E-01  e=4.629E-02  Halomonas sp. H11
  3wy2-assembly2_B  TM=7.273E-01  e=2.415E-02  Halomonas sp. H11
  4aie-assembly1_A  TM=6.613E-01  e=4.385E-02  Lactoba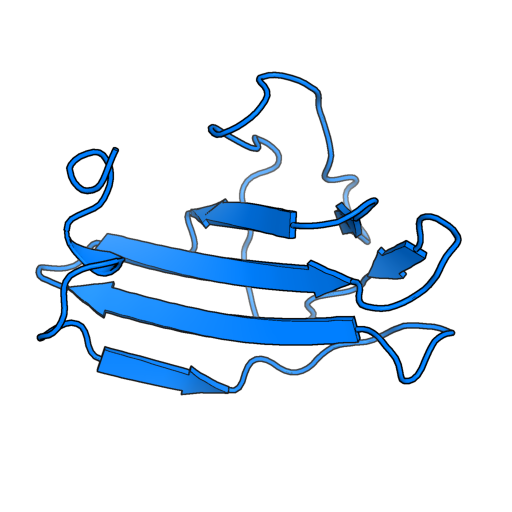cillus acidophilus NCFM

Radius of gyration: 12.15 Å; Cα contacts (8 Å, |Δi|>4): 197; chains: 1; bounding box: 25×25×31 Å